Protein AF-A0A8X6PD69-F1 (afdb_monomer_lite)

Organism: Nephila pilipes (NCBI:txid299642)

Structure (mmCIF, N/CA/C/O backbone):
data_AF-A0A8X6PD69-F1
#
_entry.id   AF-A0A8X6PD69-F1
#
loop_
_atom_site.group_PDB
_atom_site.id
_atom_site.type_symbol
_atom_site.label_atom_id
_atom_site.label_alt_id
_atom_site.label_comp_id
_atom_site.label_asym_id
_atom_site.label_entity_id
_atom_site.label_seq_id
_atom_site.pdbx_PDB_ins_code
_atom_site.Cartn_x
_atom_site.Cartn_y
_atom_site.Cartn_z
_atom_site.occupancy
_atom_site.B_iso_or_equiv
_atom_site.auth_seq_id
_atom_site.auth_comp_id
_atom_site.auth_asym_id
_atom_site.auth_atom_id
_atom_site.pdbx_PDB_model_num
ATOM 1 N N . MET A 1 1 ? -26.010 -29.731 6.741 1.00 38.38 1 MET A N 1
ATOM 2 C CA . MET A 1 1 ? -24.794 -28.895 6.642 1.00 38.38 1 MET A CA 1
ATOM 3 C C . MET A 1 1 ? -25.083 -27.786 5.644 1.00 38.38 1 MET A C 1
ATOM 5 O O . MET A 1 1 ? -25.154 -28.055 4.455 1.00 38.38 1 MET A O 1
ATOM 9 N N . LYS A 1 2 ? -25.414 -26.587 6.135 1.00 39.12 2 LYS A N 1
ATOM 10 C CA . LYS A 1 2 ? -25.831 -25.436 5.323 1.00 39.12 2 LYS A CA 1
ATOM 11 C C . LYS A 1 2 ? -24.730 -24.382 5.386 1.00 39.12 2 LYS A C 1
ATOM 13 O O . LYS A 1 2 ? -24.650 -23.699 6.395 1.00 39.12 2 LYS A O 1
ATOM 18 N N . GLN A 1 3 ? -23.915 -24.246 4.340 1.00 32.31 3 GLN A N 1
ATOM 19 C CA . GLN A 1 3 ? -23.142 -23.019 4.114 1.00 32.31 3 GLN A CA 1
ATOM 20 C C . GLN A 1 3 ? -22.680 -22.927 2.654 1.00 32.31 3 GLN A C 1
ATOM 22 O O . GLN A 1 3 ? -21.501 -23.011 2.336 1.00 32.31 3 GLN A O 1
ATOM 27 N N . THR A 1 4 ? -23.634 -22.786 1.735 1.00 39.16 4 THR A N 1
ATOM 28 C CA . THR A 1 4 ? -23.337 -22.490 0.321 1.00 39.16 4 THR A CA 1
ATOM 29 C C . THR A 1 4 ? -24.425 -21.590 -0.255 1.00 39.16 4 THR A C 1
ATOM 31 O O . THR A 1 4 ? -25.044 -21.917 -1.255 1.00 39.16 4 THR A O 1
ATOM 34 N N . HIS A 1 5 ? -24.764 -20.505 0.448 1.00 34.25 5 HIS A N 1
ATOM 35 C CA . HIS A 1 5 ? -25.830 -19.578 0.026 1.00 34.25 5 HIS A CA 1
ATOM 36 C C . HIS A 1 5 ? -25.390 -18.105 -0.022 1.00 34.25 5 HIS A C 1
ATOM 38 O O . HIS A 1 5 ? -26.215 -17.249 -0.300 1.00 34.25 5 HIS A O 1
ATOM 44 N N . ILE A 1 6 ? -24.110 -17.784 0.213 1.00 41.28 6 ILE A N 1
ATOM 45 C CA . ILE A 1 6 ? -23.640 -16.381 0.204 1.00 41.28 6 ILE A CA 1
ATOM 46 C C . ILE A 1 6 ? -22.885 -16.025 -1.092 1.00 41.28 6 ILE A C 1
ATOM 48 O O . ILE A 1 6 ? -22.786 -14.857 -1.438 1.00 41.28 6 ILE A O 1
ATOM 52 N N . LEU A 1 7 ? -22.417 -17.010 -1.870 1.00 36.16 7 LEU A N 1
ATOM 53 C CA . LEU A 1 7 ? -21.597 -16.757 -3.067 1.00 36.16 7 LEU A CA 1
ATOM 54 C C . LEU A 1 7 ? -22.335 -16.891 -4.410 1.00 36.16 7 LEU A C 1
ATOM 56 O O . LEU A 1 7 ? -21.710 -16.717 -5.447 1.00 36.16 7 LEU A O 1
ATOM 60 N N . GLN A 1 8 ? -23.639 -17.190 -4.424 1.00 37.66 8 GLN A N 1
ATOM 61 C CA . GLN A 1 8 ? -24.377 -17.392 -5.683 1.00 37.66 8 GLN A CA 1
ATOM 62 C C . GLN A 1 8 ? -25.014 -16.123 -6.269 1.00 37.66 8 GLN A C 1
ATOM 64 O O . GLN A 1 8 ? -25.407 -16.136 -7.425 1.00 37.66 8 GLN A O 1
ATOM 69 N N . ASN A 1 9 ? -25.027 -15.000 -5.546 1.00 40.28 9 ASN A N 1
ATOM 70 C CA . ASN A 1 9 ? -25.713 -13.780 -5.999 1.00 40.28 9 ASN A CA 1
ATOM 71 C C . ASN A 1 9 ? -24.781 -12.763 -6.691 1.00 40.28 9 ASN A C 1
ATOM 73 O O . ASN A 1 9 ? -25.057 -11.567 -6.683 1.00 40.28 9 ASN A O 1
ATOM 77 N N . LEU A 1 10 ? -23.638 -13.200 -7.230 1.00 46.25 10 LEU A N 1
ATOM 78 C CA . LEU A 1 10 ? -22.637 -12.306 -7.838 1.00 46.25 10 LEU A CA 1
ATOM 79 C C . LEU A 1 10 ? -22.583 -12.367 -9.370 1.00 46.25 10 LEU A C 1
ATOM 81 O O . LEU A 1 10 ? -21.726 -11.712 -9.953 1.00 46.25 10 LEU A O 1
ATOM 85 N N . VAL A 1 11 ? -23.477 -13.121 -10.017 1.00 45.72 11 VAL A N 1
ATOM 86 C CA . VAL A 1 11 ? -23.439 -13.323 -11.477 1.00 45.72 11 VAL A CA 1
ATOM 87 C C . VAL A 1 11 ? -24.641 -12.712 -12.215 1.00 45.72 11 VAL A C 1
ATOM 89 O O . VAL A 1 11 ? -24.547 -12.518 -13.421 1.00 45.72 11 VAL A O 1
ATOM 92 N N . ASP A 1 12 ? -25.719 -12.321 -11.524 1.00 43.25 12 ASP A N 1
ATOM 93 C CA . ASP A 1 12 ? -27.002 -12.058 -12.204 1.00 43.25 12 ASP A CA 1
ATOM 94 C C . ASP A 1 12 ? -27.422 -10.591 -12.383 1.00 43.25 12 ASP A C 1
ATOM 96 O O . ASP A 1 12 ? -28.410 -10.345 -13.070 1.00 43.25 12 ASP A O 1
ATOM 100 N N . ASP A 1 13 ? -26.676 -9.602 -11.889 1.00 44.62 13 ASP A N 1
ATOM 101 C CA . ASP A 1 13 ? -27.056 -8.201 -12.099 1.00 44.62 13 ASP A CA 1
ATOM 102 C C . ASP A 1 13 ? -26.115 -7.518 -13.093 1.00 44.62 13 ASP A C 1
ATOM 104 O O . ASP A 1 13 ? -24.910 -7.391 -12.876 1.00 44.62 13 ASP A O 1
ATOM 108 N N . HIS A 1 14 ? -26.701 -7.090 -14.210 1.00 55.16 14 HIS A N 1
ATOM 109 C CA . HIS A 1 14 ? -26.109 -6.284 -15.274 1.00 55.16 14 HIS A CA 1
ATOM 110 C C . HIS A 1 14 ? -25.718 -4.891 -14.733 1.00 55.16 14 HIS A C 1
ATOM 112 O O . HIS A 1 14 ? -26.345 -3.874 -15.032 1.00 55.16 14 HIS A O 1
ATOM 118 N N . GLU A 1 15 ? -24.681 -4.846 -13.903 1.00 53.62 15 GLU A N 1
ATOM 119 C CA . GLU A 1 15 ? -24.090 -3.633 -13.351 1.00 53.62 15 GLU A CA 1
ATOM 120 C C . GLU A 1 15 ? -22.563 -3.763 -13.405 1.00 53.62 15 GLU A C 1
ATOM 122 O O . GLU A 1 15 ? -21.989 -4.801 -13.072 1.00 53.62 15 GLU A O 1
ATOM 127 N N . TRP A 1 16 ? -21.887 -2.727 -13.902 1.00 49.84 16 TRP A N 1
ATOM 128 C CA . TRP A 1 16 ? -20.445 -2.768 -14.132 1.00 49.84 16 TRP A CA 1
ATOM 129 C C . TRP A 1 16 ? -19.700 -2.990 -12.801 1.00 49.84 16 TRP A C 1
ATOM 131 O O . TRP A 1 16 ? -19.866 -2.187 -11.882 1.00 49.84 16 TRP A O 1
ATOM 141 N N . PRO A 1 17 ? -18.836 -4.016 -12.671 1.00 60.62 17 PRO A N 1
ATOM 142 C CA . PRO A 1 17 ? -18.244 -4.408 -11.388 1.00 60.62 17 PRO A CA 1
ATOM 143 C C . PRO A 1 17 ? -17.426 -3.297 -10.709 1.00 60.62 17 PRO A C 1
ATOM 145 O O . PRO A 1 17 ? -17.233 -3.344 -9.495 1.00 60.62 17 PRO A O 1
ATOM 148 N N . ALA A 1 18 ? -16.991 -2.265 -11.445 1.00 57.59 18 ALA A N 1
ATOM 149 C CA . ALA A 1 18 ? -16.309 -1.126 -10.837 1.00 57.59 18 ALA A CA 1
ATOM 150 C C . ALA A 1 18 ? -17.227 -0.252 -9.957 1.00 57.59 18 ALA A C 1
ATOM 152 O O . ALA A 1 18 ? -16.772 0.173 -8.903 1.00 57.59 18 ALA A O 1
ATOM 153 N N . SER A 1 19 ? -18.516 -0.050 -10.282 1.00 62.06 19 SER A N 1
ATOM 154 C CA . SER A 1 19 ? -19.399 0.796 -9.445 1.00 62.06 19 SER A CA 1
ATOM 155 C C . SER A 1 19 ? -19.665 0.173 -8.066 1.00 62.06 19 SER A C 1
ATOM 157 O O . SER A 1 19 ? -19.727 0.860 -7.038 1.00 62.06 19 SER A O 1
ATOM 159 N N . LYS A 1 20 ? -19.768 -1.159 -8.032 1.00 73.31 20 LYS A N 1
ATOM 160 C CA . LYS A 1 20 ? -19.927 -1.945 -6.807 1.00 73.31 20 LYS A CA 1
ATOM 161 C C . LYS A 1 20 ? -18.637 -1.971 -5.986 1.00 73.31 20 LYS A C 1
ATOM 163 O O . LYS A 1 20 ? -18.694 -1.791 -4.769 1.00 73.31 20 LYS A O 1
ATOM 168 N N . ASN A 1 21 ? -17.484 -2.114 -6.642 1.00 76.88 21 ASN A N 1
ATOM 169 C CA . ASN A 1 21 ? -16.179 -2.067 -5.979 1.00 76.88 21 ASN A CA 1
ATOM 170 C C . ASN A 1 21 ? -15.875 -0.681 -5.395 1.00 76.88 21 ASN A C 1
ATOM 172 O O . ASN A 1 21 ? -15.384 -0.609 -4.272 1.00 76.88 21 ASN A O 1
ATOM 176 N N . ASP A 1 22 ? -16.250 0.405 -6.074 1.00 78.69 22 ASP A N 1
ATOM 177 C CA . ASP A 1 22 ? -16.099 1.771 -5.554 1.00 78.69 22 ASP A CA 1
ATOM 178 C C . ASP A 1 22 ? -16.908 1.982 -4.268 1.00 78.69 22 ASP A C 1
ATOM 180 O O . ASP A 1 22 ? -16.448 2.608 -3.312 1.00 78.69 22 ASP A O 1
ATOM 184 N N . SER A 1 23 ? -18.120 1.426 -4.216 1.00 81.50 23 SER A N 1
ATOM 185 C CA . SER A 1 23 ? -18.982 1.498 -3.031 1.00 81.50 23 SER A CA 1
ATOM 186 C C . SER A 1 23 ? -18.410 0.693 -1.858 1.00 81.50 23 SER A C 1
ATOM 188 O O . SER A 1 23 ? -18.429 1.160 -0.719 1.00 81.50 23 SER A O 1
ATOM 190 N N . ILE A 1 24 ? -17.859 -0.493 -2.131 1.00 80.31 24 ILE A N 1
ATOM 191 C CA . ILE A 1 24 ? -17.193 -1.340 -1.129 1.00 80.31 24 ILE A CA 1
ATOM 192 C C . ILE A 1 24 ? -15.891 -0.690 -0.636 1.00 80.31 24 ILE A C 1
ATOM 194 O O . ILE A 1 24 ? -15.616 -0.715 0.563 1.00 80.31 24 ILE A O 1
ATOM 198 N N . ASN A 1 25 ? -15.122 -0.055 -1.522 1.00 80.94 25 ASN A N 1
ATOM 199 C CA . ASN A 1 25 ? -13.895 0.654 -1.161 1.00 80.94 25 ASN A CA 1
ATOM 200 C C . ASN A 1 25 ? -14.172 1.799 -0.187 1.00 80.94 25 ASN A C 1
ATOM 202 O O . ASN A 1 25 ? -13.497 1.881 0.833 1.00 80.94 25 ASN A O 1
ATOM 206 N N . LYS A 1 26 ? -15.229 2.589 -0.406 1.00 83.31 26 LYS A N 1
ATOM 207 C CA . LYS A 1 26 ? -15.644 3.641 0.541 1.00 83.31 26 LYS A CA 1
ATOM 208 C C . LYS A 1 26 ? -15.968 3.089 1.931 1.00 83.31 26 LYS A C 1
ATOM 210 O O . LYS A 1 26 ? -15.659 3.713 2.941 1.00 83.31 26 LYS A O 1
ATOM 215 N N . ILE A 1 27 ? -16.589 1.910 2.004 1.00 84.75 27 ILE A N 1
ATOM 216 C CA . ILE A 1 27 ? -16.865 1.245 3.286 1.00 84.75 27 ILE A CA 1
ATOM 217 C C . ILE A 1 27 ? -15.554 0.810 3.950 1.00 84.75 27 ILE A C 1
ATOM 219 O O . ILE A 1 27 ? -15.368 1.054 5.142 1.00 84.75 27 ILE A O 1
ATOM 223 N N . ASN A 1 28 ? -14.642 0.202 3.188 1.00 83.06 28 ASN A N 1
ATOM 224 C CA . ASN A 1 28 ? -13.333 -0.210 3.691 1.00 83.06 28 ASN A CA 1
ATOM 225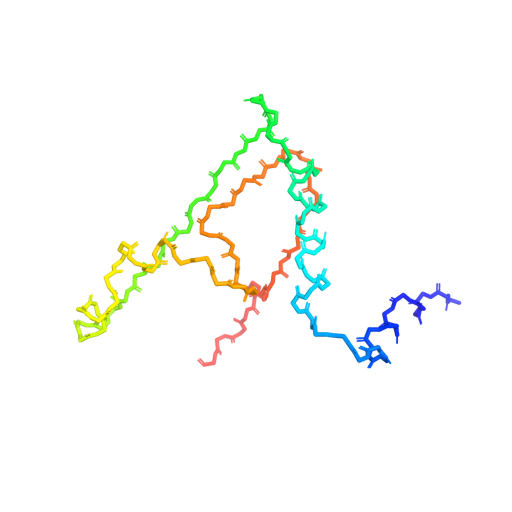 C C . ASN A 1 28 ? -12.520 0.991 4.195 1.00 83.06 28 ASN A C 1
ATOM 227 O O . ASN A 1 28 ? -11.936 0.909 5.271 1.00 83.06 28 ASN A O 1
ATOM 231 N N . GLU A 1 29 ? -12.530 2.110 3.468 1.00 83.12 29 GLU A N 1
ATOM 232 C CA . GLU A 1 29 ? -11.884 3.368 3.861 1.00 83.12 29 GLU A CA 1
ATOM 233 C C . GLU A 1 29 ? -12.453 3.913 5.172 1.00 83.12 29 GLU A C 1
ATOM 235 O O . GLU A 1 29 ? -11.685 4.220 6.080 1.00 83.12 29 GLU A O 1
ATOM 240 N N . ASN A 1 30 ? -13.781 3.942 5.323 1.00 84.00 30 ASN A N 1
ATOM 241 C CA . ASN A 1 30 ? -14.429 4.396 6.557 1.00 84.00 30 ASN A CA 1
ATOM 242 C C . ASN A 1 30 ? -14.069 3.521 7.769 1.00 84.00 30 ASN A C 1
ATOM 244 O O . ASN A 1 30 ? -13.884 4.022 8.876 1.00 84.00 30 ASN A O 1
ATOM 248 N N . VAL A 1 31 ? -13.974 2.201 7.587 1.00 82.19 31 VAL A N 1
ATOM 249 C CA . VAL A 1 31 ? -13.578 1.273 8.664 1.00 82.19 31 VAL A CA 1
ATOM 250 C C . VAL A 1 31 ? -12.091 1.423 9.007 1.00 82.19 31 VAL A C 1
ATOM 252 O O . VAL A 1 31 ? -11.702 1.285 10.172 1.00 82.19 31 VAL A O 1
ATOM 255 N N . LEU A 1 32 ? -11.270 1.715 7.998 1.00 78.69 32 LEU A N 1
ATOM 256 C CA . LEU A 1 32 ? -9.828 1.923 8.106 1.00 78.69 32 LEU A CA 1
ATOM 257 C C . LEU A 1 32 ? -9.441 3.358 8.480 1.00 78.69 32 LEU A C 1
ATOM 259 O O . LEU A 1 32 ? -8.240 3.631 8.561 1.00 78.69 32 LEU A O 1
ATOM 263 N N . GLU A 1 33 ? -10.413 4.245 8.730 1.00 81.00 33 GLU A N 1
ATOM 264 C CA . GLU A 1 33 ? -10.167 5.633 9.125 1.00 81.00 33 GLU A CA 1
ATOM 265 C C . GLU A 1 33 ? -9.076 5.683 10.212 1.00 81.00 33 GLU A C 1
ATOM 267 O O . GLU A 1 33 ? -9.197 5.043 11.272 1.00 81.00 33 GLU A O 1
ATOM 272 N N . PRO A 1 34 ? -7.954 6.375 9.937 1.00 66.69 34 PRO A N 1
ATOM 273 C CA . PRO A 1 34 ? -6.762 6.246 10.747 1.00 66.69 34 PRO A CA 1
ATOM 274 C C . PRO A 1 34 ? -6.988 6.868 12.121 1.00 66.69 34 PRO A C 1
ATOM 276 O O . PRO A 1 34 ? -7.035 8.082 12.293 1.00 66.69 34 PRO A O 1
ATOM 279 N N . SER A 1 35 ? -7.038 6.012 13.140 1.00 68.69 35 SER A N 1
ATOM 280 C CA . SER A 1 35 ? -6.756 6.452 14.500 1.00 68.69 35 SER A CA 1
ATOM 281 C C . SER A 1 35 ? -5.239 6.651 14.624 1.00 68.69 35 SER A C 1
ATOM 283 O O . SER A 1 35 ? -4.485 5.719 14.308 1.00 68.69 35 SER A O 1
ATOM 285 N N . PRO A 1 36 ? -4.762 7.819 15.094 1.00 65.38 36 PRO A N 1
ATOM 286 C CA . PRO A 1 36 ? -3.334 8.141 15.122 1.00 65.38 36 PRO A CA 1
ATOM 287 C C . PRO A 1 36 ? -2.493 7.181 15.976 1.00 65.38 36 PRO A C 1
ATOM 289 O O . PRO A 1 36 ? -1.282 7.110 15.806 1.00 65.38 36 PRO A O 1
ATOM 292 N N . VAL A 1 37 ? 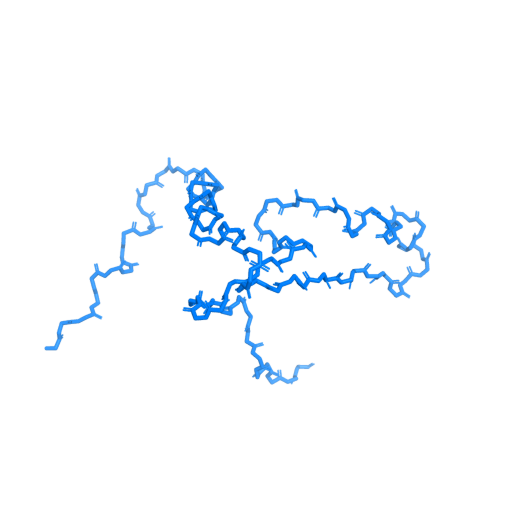-3.122 6.425 16.879 1.00 71.38 37 VAL A N 1
ATOM 293 C CA . VAL A 1 37 ? -2.434 5.530 17.822 1.00 71.38 37 VAL A CA 1
ATOM 294 C C . VAL A 1 37 ? -2.356 4.082 17.314 1.00 71.38 37 VAL A C 1
ATOM 296 O O . VAL A 1 37 ? -1.494 3.324 17.750 1.00 71.38 37 VAL A O 1
ATOM 299 N N . HIS A 1 38 ? -3.212 3.681 16.368 1.00 82.31 38 HIS A N 1
ATOM 300 C CA . HIS A 1 38 ? -3.392 2.267 16.005 1.00 82.31 38 HIS A CA 1
ATOM 301 C C . HIS A 1 38 ? -3.359 1.996 14.501 1.00 82.31 38 HIS A C 1
ATOM 303 O O . HIS A 1 38 ? -3.982 1.038 14.043 1.00 82.31 38 HIS A O 1
ATOM 309 N N . SER A 1 39 ? -2.641 2.807 13.728 1.00 84.75 39 SER A N 1
ATOM 310 C CA . SER A 1 39 ? -2.515 2.619 12.282 1.00 84.75 39 SER A CA 1
ATOM 311 C C . SER A 1 39 ? -1.061 2.490 11.831 1.00 84.75 39 SER A C 1
ATOM 313 O O . SER A 1 39 ? -0.134 2.984 12.474 1.00 84.75 39 SER A O 1
ATOM 315 N N . LYS A 1 40 ? -0.859 1.779 10.721 1.00 86.50 40 LYS A N 1
ATOM 316 C CA . LYS A 1 40 ? 0.423 1.632 10.041 1.00 86.50 40 LYS A CA 1
ATOM 317 C C . LYS A 1 40 ? 0.221 1.734 8.536 1.00 86.50 40 LYS A C 1
ATOM 319 O O . LYS A 1 40 ? -0.634 1.055 7.972 1.00 86.50 40 LYS A O 1
ATOM 324 N N . SER A 1 41 ? 1.044 2.556 7.899 1.00 86.75 41 SER A N 1
ATOM 325 C CA . SER A 1 41 ? 1.040 2.741 6.451 1.00 86.75 41 SER A CA 1
ATOM 326 C C . SER A 1 41 ? 2.129 1.898 5.798 1.00 86.75 41 SER A C 1
ATOM 328 O O . SER A 1 41 ? 3.273 1.863 6.258 1.00 86.75 41 SER A O 1
ATOM 330 N N . TYR A 1 42 ? 1.771 1.245 4.703 1.00 86.19 42 TYR A N 1
ATOM 331 C CA . TYR A 1 42 ? 2.657 0.492 3.832 1.00 86.19 42 TYR A CA 1
ATOM 332 C C . TYR A 1 42 ? 2.611 1.127 2.451 1.00 86.19 42 TYR A C 1
ATOM 334 O O . TYR A 1 42 ? 1.536 1.412 1.935 1.00 86.19 42 TYR A O 1
ATOM 342 N N . LYS A 1 43 ? 3.773 1.357 1.853 1.00 86.06 43 LYS A N 1
ATOM 343 C CA . LYS A 1 43 ? 3.880 1.894 0.501 1.00 86.06 43 LYS A CA 1
ATOM 344 C C . LYS A 1 43 ? 4.442 0.794 -0.390 1.00 86.06 43 LYS A C 1
ATOM 346 O O . LYS A 1 43 ? 5.497 0.251 -0.057 1.00 86.06 43 LYS A O 1
ATOM 351 N N . SER A 1 44 ? 3.734 0.428 -1.458 1.00 83.50 44 SER A N 1
ATOM 352 C CA . SER A 1 44 ? 4.311 -0.444 -2.487 1.00 83.50 44 SER A CA 1
ATOM 353 C C . SER A 1 44 ? 5.423 0.304 -3.225 1.00 83.50 44 SER A C 1
ATOM 355 O O . SER A 1 44 ? 5.647 1.485 -2.983 1.00 83.50 44 SER A O 1
ATOM 357 N N . VAL A 1 45 ? 6.199 -0.387 -4.048 1.00 83.50 45 VAL A N 1
ATOM 358 C CA . VAL A 1 45 ? 7.154 0.259 -4.947 1.00 83.50 45 VAL A CA 1
ATOM 359 C C . VAL A 1 45 ? 7.121 -0.529 -6.241 1.00 83.50 45 VAL A C 1
ATOM 361 O O . VAL A 1 45 ? 7.478 -1.706 -6.251 1.00 83.50 45 VAL A O 1
ATOM 364 N N . ASP A 1 46 ? 6.696 0.139 -7.299 1.00 83.56 46 ASP A N 1
ATOM 365 C CA . ASP A 1 46 ? 6.655 -0.371 -8.655 1.00 83.56 46 ASP A CA 1
ATOM 366 C C . ASP A 1 46 ? 7.840 0.208 -9.434 1.00 83.56 46 ASP A C 1
ATOM 368 O O . ASP A 1 46 ? 8.040 1.427 -9.500 1.00 83.56 46 ASP A O 1
ATOM 372 N N . THR A 1 47 ? 8.647 -0.682 -10.007 1.00 82.69 47 THR A N 1
ATOM 373 C CA . THR A 1 47 ? 9.781 -0.345 -10.870 1.00 82.69 47 THR A CA 1
ATOM 374 C C . THR A 1 47 ? 9.784 -1.254 -12.090 1.00 82.69 47 THR A C 1
ATOM 376 O O . THR A 1 47 ? 9.418 -2.429 -12.020 1.00 82.69 47 THR A O 1
ATOM 379 N N . SER A 1 48 ? 10.201 -0.712 -13.233 1.00 81.81 48 SER A N 1
ATOM 380 C CA . SER A 1 48 ? 10.431 -1.511 -14.439 1.00 81.81 48 SER A CA 1
ATOM 381 C C . SER A 1 48 ? 11.896 -1.939 -14.505 1.00 81.81 48 SER A C 1
ATOM 383 O O . SER A 1 48 ? 12.800 -1.133 -14.307 1.00 81.81 48 SER A O 1
ATOM 385 N N . SER A 1 49 ? 12.145 -3.219 -14.784 1.00 83.69 49 SER A N 1
ATOM 386 C CA . SER A 1 49 ? 13.505 -3.737 -14.993 1.00 83.69 49 SER A CA 1
ATOM 387 C C . SER A 1 49 ? 14.005 -3.554 -16.429 1.00 83.69 49 SER A C 1
ATOM 389 O O . SER A 1 49 ? 15.190 -3.734 -16.694 1.00 83.69 49 SER A O 1
ATOM 391 N N . ASP A 1 50 ? 13.103 -3.244 -17.362 1.00 87.12 50 ASP A N 1
ATOM 392 C CA . ASP A 1 50 ? 13.417 -2.977 -18.763 1.00 87.12 50 ASP A CA 1
ATOM 393 C C . ASP A 1 50 ? 13.686 -1.484 -18.958 1.00 87.12 50 ASP A C 1
ATOM 395 O O . ASP A 1 50 ? 12.794 -0.652 -18.781 1.00 87.12 50 ASP A O 1
ATOM 399 N N . THR A 1 51 ? 14.906 -1.156 -19.377 1.00 84.38 51 THR A N 1
ATOM 400 C CA . THR A 1 51 ? 15.360 0.216 -19.620 1.00 84.38 51 THR A CA 1
ATOM 401 C C . THR A 1 51 ? 14.527 0.954 -20.665 1.00 84.38 51 THR A C 1
ATOM 403 O O . THR A 1 51 ? 14.390 2.175 -20.564 1.00 84.38 51 THR A O 1
ATOM 406 N N . ALA A 1 52 ? 13.936 0.255 -21.640 1.00 85.50 52 ALA A N 1
ATOM 407 C CA . ALA A 1 52 ? 13.029 0.870 -22.606 1.00 85.50 52 ALA A CA 1
ATOM 408 C C . ALA A 1 52 ? 11.700 1.276 -21.946 1.00 85.50 52 ALA A C 1
ATOM 410 O O . ALA A 1 52 ? 11.184 2.369 -22.193 1.00 85.50 52 ALA A O 1
ATOM 411 N N . LEU A 1 53 ? 11.172 0.425 -21.062 1.00 81.75 53 LEU A N 1
ATOM 412 C CA . LEU A 1 53 ? 9.941 0.700 -20.323 1.00 81.75 53 LEU A CA 1
ATOM 413 C C . LEU A 1 53 ? 10.145 1.741 -19.222 1.00 81.75 53 LEU A C 1
ATOM 415 O O . LEU A 1 53 ? 9.223 2.508 -18.975 1.00 81.75 53 LEU A O 1
ATOM 419 N N . THR A 1 54 ? 11.333 1.845 -18.620 1.00 81.19 54 THR A N 1
ATOM 420 C CA . THR A 1 54 ? 11.633 2.864 -17.595 1.00 81.19 54 THR A CA 1
ATOM 421 C C . THR A 1 54 ? 11.509 4.289 -18.131 1.00 81.19 54 THR A C 1
ATOM 423 O O . THR A 1 54 ? 11.104 5.197 -17.405 1.00 81.19 54 THR A O 1
ATOM 426 N N . VAL A 1 55 ? 11.825 4.501 -19.412 1.00 82.62 55 VAL A N 1
ATOM 427 C CA . VAL A 1 55 ? 11.659 5.806 -20.072 1.00 82.62 55 VAL A CA 1
ATOM 428 C C . VAL A 1 55 ? 10.182 6.113 -20.330 1.00 82.62 55 VAL A C 1
ATOM 430 O O . VAL A 1 55 ? 9.758 7.256 -20.171 1.00 82.62 55 VAL A O 1
ATOM 433 N N . LEU A 1 56 ? 9.398 5.102 -20.716 1.00 84.69 56 LEU A N 1
ATOM 434 C CA . LEU A 1 56 ? 7.970 5.245 -21.026 1.00 84.69 56 LEU A CA 1
ATOM 435 C C . LEU A 1 56 ? 7.099 5.341 -19.767 1.00 84.69 56 LEU A C 1
ATOM 437 O O . LEU A 1 56 ? 6.110 6.070 -19.752 1.00 84.69 56 LEU A O 1
ATOM 441 N N . TYR A 1 57 ? 7.495 4.639 -18.710 1.00 83.38 57 TYR A N 1
ATOM 442 C CA . TYR A 1 57 ? 6.805 4.559 -17.431 1.00 83.38 57 TYR A CA 1
ATOM 443 C C . TYR A 1 57 ? 7.802 4.815 -16.301 1.00 83.38 57 TYR A C 1
ATOM 445 O O . TYR A 1 57 ? 8.309 3.876 -15.681 1.00 83.38 57 TYR A O 1
ATOM 453 N N . PRO A 1 58 ? 8.104 6.093 -16.023 1.00 82.81 58 PRO A N 1
ATOM 454 C CA . PRO A 1 58 ? 8.972 6.445 -14.915 1.00 82.81 58 PRO A CA 1
ATOM 455 C C . PRO A 1 58 ? 8.391 5.944 -13.592 1.00 82.81 58 PRO A C 1
ATOM 457 O O . PRO A 1 58 ? 7.180 6.017 -13.378 1.00 82.81 58 PRO A O 1
ATOM 460 N N . ASP A 1 59 ? 9.250 5.564 -12.649 1.00 82.25 59 ASP A N 1
ATOM 461 C CA . ASP A 1 59 ? 8.822 5.074 -11.332 1.00 82.25 59 ASP A CA 1
ATOM 462 C C . ASP A 1 59 ? 7.867 6.049 -10.633 1.00 82.25 59 ASP A C 1
ATOM 464 O O . ASP A 1 59 ? 6.924 5.639 -9.969 1.00 82.25 59 ASP A O 1
ATOM 468 N N . LYS A 1 60 ? 8.054 7.364 -10.795 1.00 80.25 60 LYS A N 1
ATOM 469 C CA . LYS A 1 60 ? 7.135 8.362 -10.218 1.00 80.25 60 LYS A CA 1
ATOM 470 C C . LYS A 1 60 ? 5.701 8.209 -10.723 1.00 80.25 60 LYS A C 1
ATOM 472 O O . LYS A 1 60 ? 4.789 8.437 -9.944 1.00 80.25 60 LYS A O 1
ATOM 477 N N . PHE A 1 61 ? 5.535 7.853 -11.995 1.00 81.44 61 PHE A N 1
ATOM 478 C CA . PHE A 1 61 ? 4.240 7.641 -12.633 1.00 81.44 61 PHE A CA 1
ATOM 479 C C . PHE A 1 61 ? 3.620 6.306 -12.200 1.00 81.44 61 PHE A C 1
ATOM 481 O O . PHE A 1 61 ? 2.448 6.263 -11.829 1.00 81.44 61 PHE A O 1
ATOM 488 N N . LEU A 1 62 ? 4.416 5.231 -12.170 1.00 81.06 62 LEU A N 1
ATOM 489 C CA . LEU A 1 62 ? 3.968 3.919 -11.685 1.00 81.06 62 LEU A CA 1
ATOM 490 C C . LEU A 1 62 ? 3.515 3.998 -10.221 1.00 81.06 62 LEU A C 1
ATOM 492 O O . LEU A 1 62 ? 2.384 3.656 -9.895 1.00 81.06 62 LEU A O 1
ATOM 496 N N . ASN A 1 63 ? 4.343 4.604 -9.370 1.00 81.62 63 ASN A N 1
ATOM 497 C CA . ASN A 1 63 ? 4.082 4.750 -7.939 1.00 81.62 63 ASN A CA 1
ATOM 498 C C . ASN A 1 63 ? 2.984 5.783 -7.595 1.00 81.62 63 ASN A C 1
ATOM 500 O O . ASN A 1 63 ? 2.680 5.990 -6.417 1.00 81.62 63 ASN A O 1
ATOM 504 N N . SER A 1 64 ? 2.431 6.485 -8.590 1.00 76.06 64 SER A N 1
ATOM 505 C CA . SER A 1 64 ? 1.307 7.422 -8.433 1.00 76.06 64 SER A CA 1
ATOM 506 C C . SER A 1 64 ? 0.031 6.954 -9.129 1.00 76.06 64 SER A C 1
ATOM 508 O O . SER A 1 64 ? -0.944 7.702 -9.164 1.00 76.06 64 SER A O 1
ATOM 510 N N . SER A 1 65 ? 0.050 5.775 -9.749 1.00 68.94 65 SER A N 1
ATOM 511 C CA . SER A 1 65 ? -1.081 5.276 -10.521 1.00 68.94 65 SER A CA 1
ATOM 512 C C . SER A 1 65 ? -2.197 4.808 -9.587 1.00 68.94 65 SER A C 1
ATOM 514 O O . SER A 1 65 ? -1.998 3.907 -8.777 1.00 68.94 65 SER A O 1
ATOM 516 N N . ASP A 1 66 ? -3.374 5.418 -9.719 1.00 68.38 66 ASP A N 1
ATOM 517 C CA . ASP A 1 66 ? -4.596 5.024 -9.014 1.00 68.38 66 ASP A CA 1
ATOM 518 C C . ASP A 1 66 ? -5.532 4.339 -10.017 1.00 68.38 66 ASP A C 1
ATOM 520 O O . ASP A 1 66 ? -6.437 4.941 -10.598 1.00 68.38 66 ASP A O 1
ATOM 524 N N . ILE A 1 67 ? -5.182 3.096 -10.359 1.00 67.38 67 ILE A N 1
ATOM 525 C CA . ILE A 1 67 ? -5.899 2.309 -11.365 1.00 67.38 67 ILE A CA 1
ATOM 526 C C . ILE A 1 67 ? -7.032 1.549 -10.663 1.00 67.38 67 ILE A C 1
ATOM 528 O O . ILE A 1 67 ? -6.752 0.745 -9.768 1.00 67.38 67 ILE A O 1
ATOM 5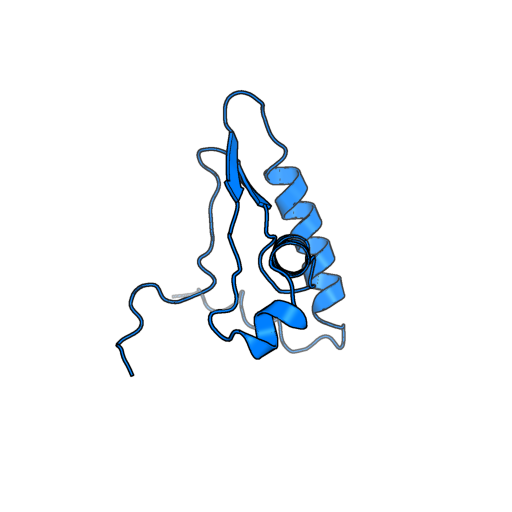32 N N . PRO A 1 68 ? -8.297 1.718 -11.094 1.00 62.34 68 PRO A N 1
ATOM 533 C CA . PRO A 1 68 ? -9.420 0.984 -10.526 1.00 62.34 68 PRO A CA 1
ATOM 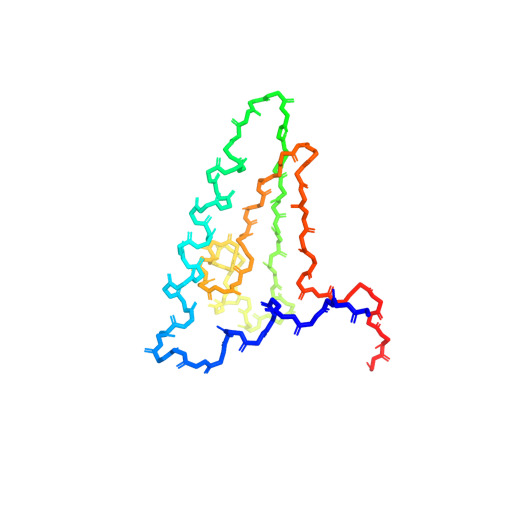534 C C . PRO A 1 68 ? -9.196 -0.529 -10.613 1.00 62.34 68 PRO A C 1
ATOM 536 O O . PRO A 1 68 ? -8.930 -1.069 -11.687 1.00 62.34 68 PRO A O 1
ATOM 539 N N . GLY A 1 69 ? -9.323 -1.226 -9.483 1.00 61.59 69 GLY A N 1
ATOM 540 C CA . GLY A 1 69 ? -9.155 -2.682 -9.408 1.00 61.59 69 GLY A CA 1
ATOM 541 C C . GLY A 1 69 ? -7.723 -3.168 -9.160 1.00 61.59 69 GLY A C 1
ATOM 542 O O . GLY A 1 69 ? -7.523 -4.374 -9.017 1.00 61.59 69 GLY A O 1
ATOM 543 N N . VAL A 1 70 ? -6.745 -2.265 -9.048 1.00 66.12 70 VAL A N 1
ATOM 544 C CA . VAL A 1 70 ? -5.397 -2.570 -8.543 1.00 66.12 70 VAL A CA 1
ATOM 545 C C . VAL A 1 70 ? -5.298 -2.086 -7.095 1.00 66.12 70 VAL A C 1
ATOM 547 O O . VAL A 1 70 ? -5.943 -1.114 -6.711 1.00 66.12 70 VAL A O 1
ATOM 550 N N . THR A 1 71 ? -4.537 -2.788 -6.252 1.00 66.69 71 THR A N 1
ATOM 551 C CA . THR A 1 71 ? -4.336 -2.358 -4.862 1.00 66.69 71 THR A CA 1
ATOM 552 C C . THR A 1 71 ? -3.706 -0.969 -4.813 1.00 66.69 71 THR A C 1
ATOM 554 O O . THR A 1 71 ? -2.720 -0.750 -5.519 1.00 66.69 71 THR A O 1
ATOM 557 N N . PRO A 1 72 ? -4.213 -0.060 -3.963 1.00 71.06 72 PRO A N 1
ATOM 558 C CA . PRO A 1 72 ? -3.678 1.286 -3.861 1.00 71.06 72 PRO A CA 1
ATOM 559 C C . PRO A 1 72 ? -2.217 1.250 -3.418 1.00 71.06 72 PRO A C 1
ATOM 561 O O . PRO A 1 72 ? -1.820 0.468 -2.551 1.00 71.06 72 PRO A O 1
ATOM 564 N N . HIS A 1 73 ? -1.425 2.148 -3.997 1.00 78.94 73 HIS A N 1
ATOM 565 C CA . HIS A 1 73 ? 0.016 2.204 -3.771 1.00 78.94 73 HIS A CA 1
ATOM 566 C C . HIS A 1 73 ? 0.392 2.571 -2.321 1.00 78.94 73 HIS A C 1
ATOM 568 O O . HIS A 1 73 ? 1.486 2.277 -1.834 1.00 78.94 73 HIS A O 1
ATOM 574 N N . ASN A 1 74 ? -0.531 3.219 -1.610 1.00 80.44 74 ASN A N 1
ATOM 575 C CA . ASN A 1 74 ? -0.436 3.472 -0.182 1.00 80.44 74 ASN A CA 1
ATOM 576 C C . ASN A 1 74 ? -1.539 2.690 0.525 1.00 80.44 74 ASN A C 1
ATOM 578 O O . ASN A 1 74 ? -2.723 2.973 0.356 1.00 80.44 74 ASN A O 1
ATOM 582 N N . TRP A 1 75 ? -1.143 1.737 1.357 1.00 81.25 75 TRP A N 1
ATOM 583 C CA . TRP A 1 75 ? -2.055 0.911 2.124 1.00 81.25 75 TRP A CA 1
ATOM 584 C C . TRP A 1 75 ? -1.987 1.269 3.607 1.00 81.25 75 TRP A C 1
ATOM 586 O O . TRP A 1 75 ? -0.977 1.041 4.273 1.00 81.25 75 TRP A O 1
ATOM 596 N N . ASN A 1 76 ? -3.073 1.838 4.128 1.00 84.69 76 ASN A N 1
ATOM 597 C CA . ASN A 1 76 ? -3.218 2.160 5.544 1.00 84.69 76 ASN A CA 1
ATOM 598 C C . ASN A 1 76 ? -3.968 1.029 6.248 1.00 84.69 76 ASN A C 1
ATOM 600 O O . ASN A 1 76 ? -5.092 0.699 5.875 1.00 84.69 76 ASN A O 1
ATOM 604 N N . LEU A 1 77 ? -3.345 0.439 7.265 1.00 83.88 77 LEU A N 1
ATOM 605 C CA . LEU A 1 77 ? -3.918 -0.648 8.048 1.00 83.88 77 LEU A CA 1
ATOM 606 C C . LEU A 1 77 ? -4.071 -0.232 9.501 1.00 83.88 77 LEU A C 1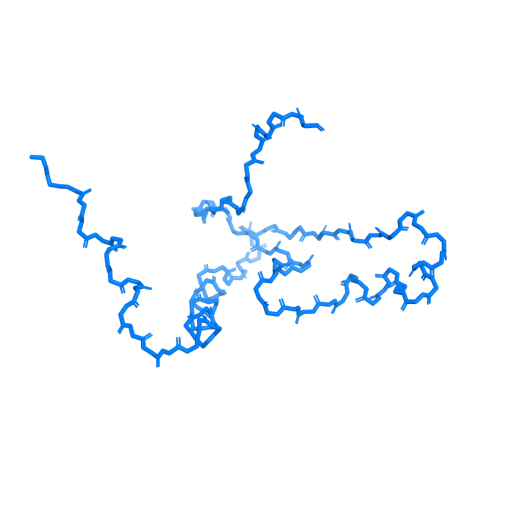
ATOM 608 O O . LEU A 1 77 ? -3.155 0.338 10.090 1.00 83.88 77 LEU A O 1
ATOM 612 N N . LYS A 1 78 ? -5.213 -0.573 10.092 1.00 86.50 78 LYS A N 1
ATOM 613 C CA . LYS A 1 78 ? -5.450 -0.445 11.526 1.00 86.50 78 LYS A CA 1
ATOM 614 C C . LYS A 1 78 ? -5.196 -1.785 12.215 1.00 86.50 78 LYS A C 1
ATOM 616 O O . LYS A 1 78 ? -5.467 -2.846 11.647 1.00 86.50 78 LYS A O 1
ATOM 621 N N . PHE A 1 79 ? -4.671 -1.747 13.439 1.00 82.62 79 PHE A N 1
ATOM 622 C CA . PHE A 1 79 ? -4.536 -2.956 14.254 1.00 82.62 79 PHE A CA 1
ATOM 623 C C . PHE A 1 79 ? -5.887 -3.670 14.396 1.00 82.62 79 PHE A C 1
ATOM 625 O O . PHE A 1 79 ? -6.936 -3.030 14.437 1.00 82.62 79 PHE A O 1
ATOM 632 N N . GLU A 1 80 ? -5.838 -5.004 14.433 1.00 84.06 80 GLU A N 1
ATOM 633 C CA . GLU A 1 80 ? -7.007 -5.889 14.575 1.00 84.06 80 GLU A CA 1
ATOM 634 C C . GLU A 1 80 ? -8.040 -5.812 13.435 1.00 84.06 80 GLU A C 1
ATOM 636 O O . GLU A 1 80 ? -9.145 -6.334 13.561 1.00 84.06 80 GLU A O 1
ATOM 641 N N . THR A 1 81 ? -7.690 -5.214 12.292 1.00 83.44 81 THR A N 1
ATOM 642 C CA . THR A 1 81 ? -8.589 -5.185 11.129 1.00 83.44 81 THR A CA 1
ATOM 643 C C . THR A 1 81 ? -8.397 -6.434 10.263 1.00 83.44 81 THR A C 1
ATOM 645 O O . THR A 1 81 ? -7.254 -6.788 9.959 1.00 83.44 81 THR A O 1
ATOM 648 N N . PRO A 1 82 ? -9.479 -7.117 9.840 1.00 86.50 82 PRO A N 1
ATOM 649 C CA . PRO A 1 82 ? -9.367 -8.248 8.929 1.00 86.50 82 PRO A CA 1
ATOM 650 C C . PRO A 1 82 ? -8.813 -7.806 7.568 1.00 86.50 82 PRO A C 1
ATOM 652 O O . PRO A 1 82 ? -9.227 -6.788 7.017 1.00 86.50 82 PRO A O 1
ATOM 655 N N . ILE A 1 83 ? -7.901 -8.604 7.011 1.00 86.75 83 ILE A N 1
ATOM 656 C CA . ILE A 1 83 ? -7.329 -8.403 5.674 1.00 86.75 83 ILE A CA 1
ATOM 657 C C . ILE A 1 83 ? -7.637 -9.602 4.778 1.00 86.75 83 ILE A C 1
ATOM 659 O O . ILE A 1 83 ? -7.737 -10.735 5.249 1.00 86.75 83 ILE A O 1
ATOM 663 N N . MET A 1 84 ? -7.752 -9.354 3.475 1.00 87.12 84 MET A N 1
ATOM 664 C CA . MET A 1 84 ? -7.906 -10.392 2.459 1.00 87.12 84 MET A CA 1
ATOM 665 C C . MET A 1 84 ? -6.678 -10.409 1.549 1.00 87.12 84 MET A C 1
ATOM 667 O O . MET A 1 84 ? -6.209 -9.364 1.103 1.00 87.12 84 MET A O 1
ATOM 671 N N . LEU A 1 85 ? -6.152 -11.601 1.266 1.00 84.56 85 LEU A N 1
ATOM 672 C CA . LEU A 1 85 ? -5.078 -11.781 0.294 1.00 84.56 85 LEU A CA 1
ATOM 673 C C . LEU A 1 85 ? -5.672 -11.858 -1.114 1.00 84.56 85 LEU A C 1
ATOM 675 O O . LEU A 1 85 ? -6.523 -12.702 -1.379 1.00 84.56 85 LEU A O 1
ATOM 679 N N . LEU A 1 86 ? -5.183 -11.013 -2.021 1.00 82.31 86 LEU A N 1
ATOM 680 C CA . LEU A 1 86 ? -5.602 -11.008 -3.431 1.00 82.31 86 LEU A CA 1
ATOM 681 C C . LEU A 1 86 ? -4.746 -11.916 -4.326 1.00 82.31 86 LEU A C 1
ATOM 683 O O . LEU A 1 86 ? -4.989 -12.021 -5.523 1.00 82.31 86 LEU A O 1
ATOM 687 N N . ARG A 1 87 ? -3.728 -12.571 -3.759 1.00 81.19 87 ARG A N 1
ATOM 688 C CA . ARG A 1 87 ? -2.852 -13.505 -4.472 1.00 81.19 87 ARG A CA 1
ATOM 689 C C . ARG A 1 87 ? -2.460 -14.673 -3.584 1.00 81.19 87 ARG A C 1
ATOM 691 O O . ARG A 1 87 ? -2.399 -14.540 -2.361 1.00 81.19 87 ARG A O 1
ATOM 698 N N . ASN A 1 88 ? -2.151 -15.800 -4.215 1.00 84.50 88 ASN A N 1
ATOM 699 C CA . ASN A 1 88 ? -1.570 -16.937 -3.519 1.00 84.50 88 ASN A CA 1
ATOM 700 C C . ASN A 1 88 ? -0.149 -16.582 -3.041 1.00 84.50 88 ASN A C 1
ATOM 702 O O . ASN A 1 88 ? 0.639 -16.015 -3.796 1.00 84.50 88 ASN A O 1
ATOM 706 N N . LEU A 1 89 ? 0.168 -16.900 -1.784 1.00 84.50 89 LEU A N 1
ATOM 707 C CA . LEU A 1 89 ? 1.523 -16.755 -1.237 1.00 84.50 89 LEU A CA 1
ATOM 708 C C . LEU A 1 89 ? 2.414 -17.941 -1.612 1.00 84.50 89 L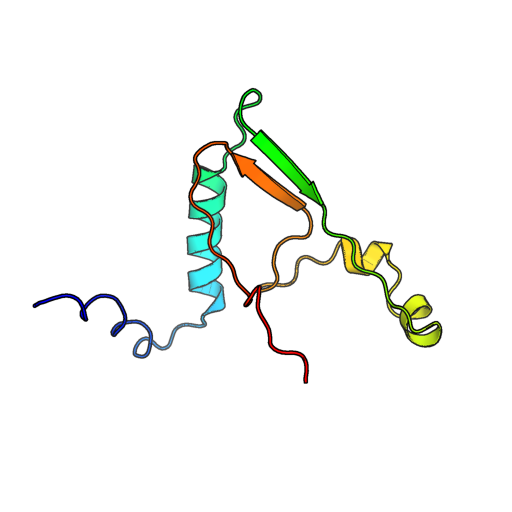EU A C 1
ATOM 710 O O . LEU A 1 89 ? 3.621 -17.786 -1.760 1.00 84.50 89 LEU A O 1
ATOM 714 N N . ASN A 1 90 ? 1.802 -19.109 -1.804 1.00 84.81 90 ASN A N 1
ATOM 715 C CA . ASN A 1 90 ? 2.477 -20.357 -2.130 1.00 84.81 90 ASN A CA 1
ATOM 716 C C . ASN A 1 90 ? 2.232 -20.710 -3.592 1.00 84.81 90 ASN A C 1
ATOM 718 O O . ASN A 1 90 ? 1.718 -21.785 -3.902 1.00 84.81 90 ASN A O 1
ATOM 722 N N . THR A 1 91 ? 2.536 -19.785 -4.495 1.00 73.06 91 THR A N 1
ATOM 723 C CA . THR A 1 91 ? 2.490 -20.088 -5.923 1.00 73.06 91 THR A CA 1
ATOM 724 C C . THR A 1 91 ? 3.603 -21.096 -6.212 1.00 73.06 91 THR A C 1
ATOM 726 O O . THR A 1 91 ? 4.771 -20.753 -6.012 1.00 73.06 91 THR A O 1
ATOM 729 N N . PRO A 1 92 ? 3.295 -22.345 -6.614 1.00 71.88 92 PRO A N 1
ATOM 730 C CA . PRO A 1 92 ? 4.334 -23.241 -7.090 1.00 71.88 92 PRO A CA 1
ATOM 731 C C . PRO A 1 92 ? 4.963 -22.582 -8.315 1.00 71.88 92 PRO A C 1
ATOM 733 O O . PRO A 1 92 ? 4.251 -22.145 -9.219 1.00 71.88 92 PRO A O 1
ATOM 736 N N . TRP A 1 93 ? 6.284 -22.440 -8.287 1.00 72.50 93 TRP A N 1
ATOM 737 C CA . TRP A 1 93 ? 7.063 -21.900 -9.392 1.00 72.50 93 TRP A CA 1
ATOM 738 C C . TRP A 1 93 ? 6.685 -22.642 -10.684 1.00 72.50 93 TRP A C 1
ATOM 740 O O . TRP A 1 93 ? 6.704 -23.876 -10.701 1.00 72.50 93 TRP A O 1
ATOM 750 N N . LEU A 1 94 ? 6.304 -21.891 -11.721 1.00 52.44 94 LEU A N 1
ATOM 751 C CA . LEU A 1 94 ? 6.219 -22.362 -13.106 1.00 52.44 94 LEU A CA 1
ATOM 752 C C . LEU A 1 94 ? 7.487 -21.939 -13.843 1.00 52.44 94 LEU A C 1
ATOM 754 O O . LEU A 1 94 ? 7.928 -20.790 -13.606 1.00 52.44 94 LEU A O 1
#

InterPro domains:
  IPR049163 DNA helicase Pif1-like, 2B domain [PF21530] (60-91)

Foldseek 3Di:
DDDDDPPPPPPPDPDDVLVVVVVVVVVVCVVLPDDPVFKDKDAAFDDDPDPVVCVVQPRVNVSCDPDRPDPHRIDMHGPPDDDDDPDDPPDPDD

Radius of gyration: 17.8 Å; chains: 1; bounding box: 42×37×40 Å

Sequence (94 aa):
MKQTHILQNLVDDHEWPASKNDSINKINENVLEPSPVHSKSYKSVDTSSDTALTVLYPDKFLNSSDIPGVTPHNWNLKFETPIMLLRNLNTPWL

pLDDT: mean 72.54, std 15.74, range [32.31, 87.12]

Secondary structure (DSSP, 8-state):
----SSSSTTSS--S-HHHHHHHHHHHHHHHT---TTSEEEEE-----SSHHHHHHS-HHHHTT---TTSPPSEEEEETT-----SS-SS----